Protein AF-A0A971VQZ1-F1 (afdb_monomer)

Solvent-accessible surface area (backbone atoms only — not comparable to full-atom values): 7322 Å² total; per-residue (Å²): 110,73,76,65,66,72,65,72,57,89,87,52,86,80,40,71,66,57,53,44,54,53,52,49,54,54,52,55,57,58,58,52,51,50,48,54,56,60,73,46,62,82,68,66,54,87,76,53,69,84,76,47,58,71,64,60,61,51,51,53,57,46,52,52,50,53,51,41,52,53,29,54,73,74,67,37,62,69,59,42,56,52,52,56,47,52,58,46,61,77,43,37,68,57,38,71,75,32,64,69,51,27,54,48,52,49,55,54,50,53,53,51,52,50,53,50,52,53,55,50,46,72,67,77,106

Structure (mmCIF, N/CA/C/O backbone):
data_AF-A0A971VQZ1-F1
#
_entry.id   AF-A0A971VQZ1-F1
#
loop_
_atom_site.group_PDB
_atom_site.id
_atom_site.type_symbol
_atom_site.label_atom_id
_atom_site.label_alt_id
_atom_site.label_comp_id
_atom_site.label_asym_id
_atom_site.label_entity_id
_atom_site.label_seq_id
_atom_site.pdbx_PDB_ins_code
_atom_site.Cartn_x
_atom_site.Cartn_y
_atom_site.Cartn_z
_atom_site.occupancy
_atom_site.B_iso_or_equiv
_atom_site.auth_seq_id
_atom_site.auth_comp_id
_atom_site.auth_asym_id
_atom_site.auth_atom_id
_atom_site.pdbx_PDB_model_num
ATOM 1 N N . MET A 1 1 ? -11.308 -9.093 17.897 1.00 47.34 1 MET A N 1
ATOM 2 C CA . MET A 1 1 ? -11.505 -8.133 16.784 1.00 47.34 1 MET A CA 1
ATOM 3 C C . MET A 1 1 ? -12.297 -8.748 15.629 1.00 47.34 1 MET A C 1
ATOM 5 O O . MET A 1 1 ? -13.397 -8.280 15.396 1.00 47.34 1 MET A O 1
ATOM 9 N N . LEU A 1 2 ? -11.843 -9.840 14.991 1.00 46.12 2 LEU A N 1
ATOM 10 C CA . LEU A 1 2 ? -12.616 -10.596 13.974 1.00 46.12 2 LEU A CA 1
ATOM 11 C C . LEU A 1 2 ? -14.009 -11.055 14.458 1.00 46.12 2 LEU A C 1
ATOM 13 O O . LEU A 1 2 ? -14.996 -10.905 13.749 1.00 46.12 2 LEU A O 1
ATOM 17 N N . PHE A 1 3 ? -14.108 -11.515 15.709 1.00 40.28 3 PHE A N 1
ATOM 18 C CA . PHE A 1 3 ? -15.373 -11.959 16.315 1.00 40.28 3 PHE A CA 1
ATOM 19 C C . PHE A 1 3 ? -16.396 -10.827 16.539 1.00 40.28 3 PHE A C 1
ATOM 21 O O . PHE A 1 3 ? -17.587 -11.072 16.670 1.00 40.28 3 PHE A O 1
ATOM 28 N N . GLN A 1 4 ? -15.939 -9.572 16.558 1.00 51.53 4 GLN A N 1
ATOM 29 C CA . GLN A 1 4 ? -16.796 -8.396 16.732 1.00 51.53 4 GLN A CA 1
ATOM 30 C C . GLN A 1 4 ? -17.337 -7.884 15.386 1.00 51.53 4 GLN A C 1
ATOM 32 O O . GLN A 1 4 ? -18.346 -7.194 15.358 1.00 51.53 4 GLN A O 1
ATOM 37 N N .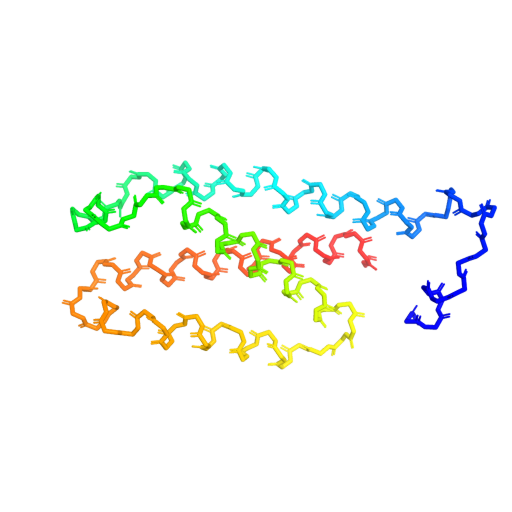 ILE A 1 5 ? -16.688 -8.266 14.278 1.00 52.62 5 ILE A N 1
ATOM 38 C CA . ILE A 1 5 ? -17.082 -7.936 12.900 1.00 52.62 5 ILE A CA 1
ATOM 39 C C . ILE A 1 5 ? -18.210 -8.864 12.412 1.00 52.62 5 ILE A C 1
ATOM 41 O O . ILE A 1 5 ? -19.053 -8.435 11.634 1.00 52.62 5 ILE A O 1
ATOM 45 N N . LEU A 1 6 ? -18.261 -10.114 12.892 1.00 51.94 6 LEU A N 1
ATOM 46 C CA . LEU A 1 6 ? -19.298 -11.088 12.514 1.00 51.94 6 LEU A CA 1
ATOM 47 C C . LEU A 1 6 ? -20.651 -10.869 13.215 1.00 51.94 6 LEU A C 1
ATOM 49 O O . LEU A 1 6 ? -21.670 -11.328 12.710 1.00 51.94 6 LEU A O 1
ATOM 53 N N . ASN A 1 7 ? -20.693 -10.132 14.331 1.00 47.78 7 ASN A N 1
ATOM 54 C CA . ASN A 1 7 ? -21.940 -9.748 15.004 1.00 47.78 7 ASN A CA 1
ATOM 55 C C . ASN A 1 7 ? -22.574 -8.520 14.328 1.00 47.78 7 ASN A C 1
ATOM 57 O O . ASN A 1 7 ? -22.696 -7.445 14.920 1.00 47.78 7 ASN A O 1
ATOM 61 N N . PHE A 1 8 ? -22.965 -8.683 13.064 1.00 55.88 8 PHE A N 1
ATOM 62 C CA . PHE A 1 8 ? -23.666 -7.675 12.269 1.00 55.88 8 PHE A CA 1
ATOM 63 C C . PHE A 1 8 ? -25.121 -7.539 12.758 1.00 55.88 8 PHE A C 1
ATOM 65 O O . PHE A 1 8 ? -26.068 -7.987 12.118 1.00 55.88 8 PHE A O 1
ATOM 72 N N . ASN A 1 9 ? -25.314 -6.930 13.931 1.00 47.00 9 ASN A N 1
ATOM 73 C CA . ASN A 1 9 ? -26.636 -6.461 14.334 1.00 47.00 9 ASN A CA 1
ATOM 74 C C . ASN A 1 9 ? -27.023 -5.287 13.423 1.00 47.00 9 ASN A C 1
ATOM 76 O O . ASN A 1 9 ? -26.361 -4.249 13.395 1.00 47.00 9 ASN A O 1
ATOM 80 N N . ILE A 1 10 ? -28.110 -5.475 12.672 1.00 55.59 10 ILE A N 1
ATOM 81 C CA . ILE A 1 10 ? -28.625 -4.593 11.607 1.00 55.59 10 ILE A CA 1
ATOM 82 C C . ILE A 1 10 ? -29.018 -3.188 12.129 1.00 55.59 10 ILE A C 1
ATOM 84 O O . ILE A 1 10 ? -29.258 -2.269 11.353 1.00 55.59 10 ILE A O 1
ATOM 88 N N . THR A 1 11 ? -28.982 -2.960 13.444 1.00 48.94 11 THR A N 1
ATOM 89 C CA . THR A 1 11 ? -29.215 -1.659 14.094 1.00 48.94 11 THR A CA 1
ATOM 90 C C . THR A 1 11 ? -27.940 -0.817 14.310 1.00 48.94 11 THR A C 1
ATOM 92 O O . THR A 1 11 ? -28.023 0.306 14.801 1.00 48.94 11 THR A O 1
ATOM 95 N N . GLY A 1 12 ? -26.755 -1.323 13.938 1.00 49.53 12 GLY A N 1
ATOM 96 C CA . GLY A 1 12 ? -25.435 -0.780 14.305 1.00 49.53 12 GLY A CA 1
ATOM 97 C C . GLY A 1 12 ? -24.687 0.047 13.248 1.00 49.53 12 GLY A C 1
ATOM 98 O O . GLY A 1 12 ? -23.456 0.087 13.280 1.00 49.53 12 GLY A O 1
ATOM 99 N N . VAL A 1 13 ? -25.384 0.714 12.320 1.00 54.84 13 VAL A N 1
ATOM 100 C CA . VAL A 1 13 ? -24.770 1.530 11.240 1.00 54.84 13 VAL A CA 1
ATOM 101 C C . VAL A 1 13 ? -23.855 2.656 11.778 1.00 54.84 13 VAL A C 1
ATOM 103 O O . VAL A 1 13 ? -22.955 3.108 11.076 1.00 54.84 13 VAL A O 1
ATOM 106 N N . TYR A 1 14 ? -24.000 3.041 13.052 1.00 54.91 14 TYR A N 1
ATOM 107 C CA . TYR A 1 14 ? -23.216 4.092 13.720 1.00 54.91 14 TYR A CA 1
ATOM 108 C C . TYR A 1 14 ? -22.097 3.581 14.641 1.00 54.91 14 TYR A C 1
ATOM 110 O O . TYR A 1 14 ? -21.601 4.329 15.483 1.00 54.91 14 TYR A O 1
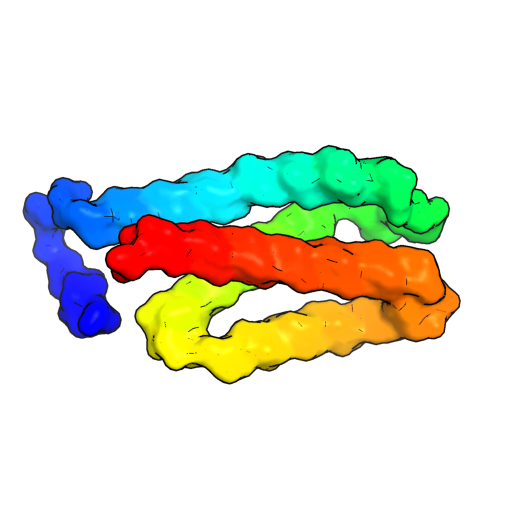ATOM 118 N N . SER A 1 15 ? -21.678 2.318 14.526 1.00 65.94 15 SER A N 1
ATOM 119 C CA . SER A 1 15 ? -20.505 1.868 15.280 1.00 65.94 15 SER A CA 1
ATOM 120 C C . SER A 1 15 ? -19.243 2.580 14.754 1.00 65.94 15 SER A C 1
ATOM 122 O O . SER A 1 15 ? -18.959 2.489 13.553 1.00 65.94 15 SER A O 1
ATOM 124 N N . PRO A 1 16 ? -18.438 3.252 15.608 1.00 68.00 16 PRO A N 1
ATOM 125 C CA . PRO A 1 16 ? -17.223 3.967 15.192 1.00 6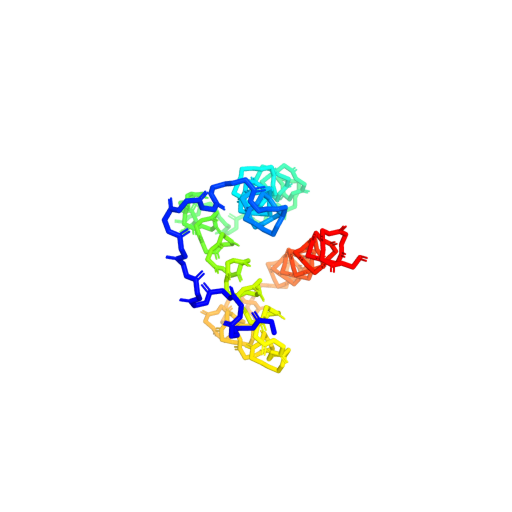8.00 16 PRO A CA 1
ATOM 126 C C . PRO A 1 16 ? -16.222 3.065 14.451 1.00 68.00 16 PRO A C 1
ATOM 128 O O . PRO A 1 16 ? -15.388 3.546 13.685 1.00 68.00 16 PRO A O 1
ATOM 131 N N . THR A 1 17 ? -16.332 1.745 14.615 1.00 68.38 17 THR A N 1
ATOM 132 C CA . THR A 1 17 ? -15.569 0.747 13.862 1.00 68.38 17 THR A CA 1
ATOM 133 C C . THR A 1 17 ? -15.925 0.726 12.372 1.00 68.38 17 THR A C 1
ATOM 135 O O . THR A 1 17 ? -15.019 0.704 11.543 1.00 68.38 17 THR A O 1
ATOM 138 N N . VAL A 1 18 ? -17.211 0.769 12.007 1.00 72.06 18 VAL A N 1
ATOM 139 C CA . VAL A 1 18 ? -17.653 0.739 10.596 1.00 72.06 18 VAL A CA 1
ATOM 140 C C . VAL A 1 18 ? -17.223 2.019 9.879 1.00 72.06 18 VAL A C 1
ATOM 142 O O . VAL A 1 18 ? -16.755 1.964 8.743 1.00 72.06 18 VAL A O 1
ATOM 145 N N . MET A 1 19 ? -17.277 3.160 10.571 1.00 69.62 19 MET A N 1
ATOM 146 C CA . MET A 1 19 ? -16.841 4.446 10.023 1.00 69.62 19 MET A CA 1
ATOM 147 C C . MET A 1 19 ? -15.334 4.469 9.725 1.00 69.62 19 MET A C 1
ATOM 149 O O . MET A 1 19 ? -14.932 4.937 8.664 1.00 69.62 19 MET A O 1
ATOM 153 N N . LYS A 1 20 ? -14.499 3.888 10.600 1.00 73.81 20 LYS A N 1
ATOM 154 C CA . LYS A 1 20 ? -13.048 3.742 10.366 1.00 73.81 20 LYS A CA 1
ATOM 155 C C . LYS A 1 20 ? -12.745 2.894 9.131 1.00 73.81 20 LYS A C 1
ATOM 157 O O . LYS A 1 20 ? -11.930 3.293 8.304 1.00 73.81 20 LYS A O 1
ATOM 162 N N . TRP A 1 21 ? -13.434 1.765 8.974 1.00 72.00 21 TRP A N 1
ATOM 163 C CA . TRP A 1 21 ? -13.305 0.905 7.796 1.00 72.00 21 TRP A CA 1
ATOM 164 C C . TRP A 1 21 ? -13.735 1.599 6.504 1.00 72.00 21 TRP A C 1
ATOM 166 O O . TRP A 1 21 ? -13.044 1.492 5.490 1.00 72.00 21 TRP A O 1
ATOM 176 N N . LEU A 1 22 ? -14.839 2.346 6.552 1.00 74.62 22 LEU A N 1
ATOM 177 C CA . LEU A 1 22 ? -15.358 3.092 5.410 1.00 74.62 22 LEU A CA 1
ATOM 178 C C . LEU A 1 22 ? -14.411 4.237 5.017 1.00 74.62 22 LEU A C 1
ATOM 180 O O . LEU A 1 22 ? -14.098 4.380 3.836 1.00 74.62 22 LEU A O 1
ATOM 184 N N . CYS A 1 23 ? -13.866 4.974 5.993 1.00 72.25 23 CYS A N 1
ATOM 185 C CA . CYS A 1 23 ? -12.819 5.978 5.774 1.00 72.25 23 CYS A CA 1
ATOM 186 C C . CYS A 1 23 ? -11.561 5.374 5.140 1.00 72.25 23 CYS A C 1
ATOM 188 O O . CYS A 1 23 ? -10.998 5.958 4.213 1.00 72.25 23 CYS A O 1
ATOM 190 N N . LEU A 1 24 ? -11.138 4.194 5.597 1.00 72.75 24 LEU A N 1
ATOM 191 C CA . LEU A 1 24 ? -9.952 3.521 5.077 1.00 72.75 24 LEU A CA 1
ATOM 192 C C . LEU A 1 24 ? -10.162 3.064 3.620 1.00 72.75 24 LEU A C 1
ATOM 194 O O . LEU A 1 24 ? -9.321 3.331 2.759 1.00 72.75 24 LEU A O 1
ATOM 198 N N . LEU A 1 25 ? -11.323 2.478 3.305 1.00 72.19 25 LEU A N 1
ATOM 199 C CA . LEU A 1 25 ? -11.714 2.128 1.932 1.00 72.19 25 LEU A CA 1
ATOM 200 C C . LEU A 1 25 ? -11.727 3.352 0.999 1.00 72.19 25 LEU A C 1
ATOM 202 O O . LEU A 1 25 ? -11.220 3.283 -0.125 1.00 72.19 25 LEU A O 1
ATOM 206 N N . LEU A 1 26 ? -12.253 4.487 1.474 1.00 69.62 26 LEU A N 1
ATOM 207 C CA . LEU A 1 26 ? -12.299 5.744 0.718 1.00 69.62 26 LEU A CA 1
ATOM 208 C C . LEU A 1 26 ? -10.890 6.310 0.461 1.00 69.62 26 LEU A C 1
ATOM 210 O O . LEU A 1 26 ? -10.596 6.766 -0.650 1.00 69.62 26 LEU A O 1
ATOM 214 N N . PHE A 1 27 ? -10.003 6.223 1.456 1.00 69.31 27 PHE A N 1
ATOM 215 C CA . PHE A 1 27 ? -8.617 6.691 1.366 1.00 69.31 27 PHE A CA 1
ATOM 216 C C . PHE A 1 27 ? -7.756 5.813 0.441 1.00 69.31 27 PHE A C 1
ATOM 218 O O . PHE A 1 27 ? -6.910 6.319 -0.298 1.00 69.31 27 PHE A O 1
ATOM 225 N N . ILE A 1 28 ? -8.001 4.501 0.398 1.00 67.56 28 ILE A N 1
ATOM 226 C CA . ILE A 1 28 ? -7.302 3.595 -0.526 1.00 67.56 28 ILE A CA 1
ATOM 227 C C . ILE A 1 28 ? -7.763 3.801 -1.973 1.00 67.56 28 ILE A C 1
ATOM 229 O O . ILE A 1 28 ? -6.947 3.720 -2.893 1.00 67.56 28 ILE A O 1
ATOM 233 N N . GLY A 1 29 ? -9.045 4.091 -2.201 1.00 60.50 29 GLY A N 1
ATOM 234 C CA . GLY A 1 29 ? -9.629 4.122 -3.542 1.00 60.50 29 GLY A CA 1
ATOM 235 C C . GLY A 1 29 ? -9.034 5.184 -4.475 1.00 60.50 29 GLY A C 1
ATOM 236 O O . GLY A 1 29 ? -8.310 4.865 -5.418 1.00 60.50 29 GLY A O 1
ATOM 237 N N . LYS A 1 30 ? -9.378 6.459 -4.263 1.00 53.44 30 LYS A N 1
ATOM 238 C CA . LYS A 1 30 ? -9.115 7.532 -5.244 1.00 53.44 30 LYS A CA 1
ATOM 239 C C . LYS A 1 30 ? -7.852 8.374 -5.010 1.00 53.44 30 LYS A C 1
ATOM 241 O O . LYS A 1 30 ? -7.168 8.632 -6.002 1.00 53.44 30 LYS A O 1
ATOM 246 N N . PRO A 1 31 ? -7.489 8.797 -3.783 1.00 54.22 31 PRO A N 1
ATOM 247 C CA . PRO A 1 31 ? -6.387 9.744 -3.622 1.00 54.22 31 PRO A CA 1
ATOM 248 C C . PRO A 1 31 ? -5.033 9.073 -3.853 1.00 54.22 31 PRO A C 1
ATOM 250 O O . PRO A 1 31 ? -4.231 9.582 -4.628 1.00 54.22 31 PRO A O 1
ATOM 253 N N . ALA A 1 32 ? -4.809 7.876 -3.309 1.00 55.34 32 ALA A N 1
ATOM 254 C CA . ALA A 1 32 ? -3.548 7.175 -3.521 1.00 55.34 32 ALA A CA 1
ATOM 255 C C . ALA A 1 32 ? -3.361 6.717 -4.986 1.00 55.34 32 ALA A C 1
ATOM 257 O O . ALA A 1 32 ? -2.243 6.756 -5.488 1.00 55.34 32 ALA A O 1
ATOM 258 N N . ASN A 1 33 ? -4.439 6.429 -5.730 1.00 55.28 33 ASN A N 1
ATOM 259 C CA . ASN A 1 33 ? -4.353 6.149 -7.171 1.00 55.28 33 ASN A CA 1
ATOM 260 C C . ASN A 1 33 ? -3.840 7.363 -7.982 1.00 55.28 33 ASN A C 1
ATOM 262 O O . ASN A 1 33 ? -3.030 7.217 -8.896 1.00 55.28 33 ASN A O 1
ATOM 266 N N . ILE A 1 34 ? -4.267 8.576 -7.612 1.00 54.47 34 ILE A N 1
ATOM 267 C CA . ILE A 1 34 ? -3.839 9.832 -8.251 1.00 54.47 34 ILE A CA 1
ATOM 268 C C . ILE A 1 34 ? -2.420 10.219 -7.811 1.00 54.47 34 ILE A C 1
ATOM 270 O O . ILE A 1 34 ? -1.647 10.716 -8.631 1.00 54.47 34 ILE A O 1
ATOM 274 N N . THR A 1 35 ? -2.055 9.963 -6.550 1.00 55.09 35 THR A N 1
ATOM 275 C CA . THR A 1 35 ? -0.702 10.214 -6.034 1.00 55.09 35 THR A CA 1
ATOM 276 C C . THR A 1 35 ? 0.330 9.369 -6.774 1.00 55.09 35 THR A C 1
ATOM 278 O O . THR A 1 35 ? 1.312 9.926 -7.249 1.00 55.09 35 THR A O 1
ATOM 281 N N . PHE A 1 36 ? 0.088 8.072 -6.989 1.00 58.72 36 PHE A N 1
ATOM 282 C CA . PHE A 1 36 ? 0.999 7.243 -7.791 1.00 58.72 36 PHE A CA 1
ATOM 283 C C . PHE A 1 36 ? 1.071 7.700 -9.250 1.00 58.72 36 PHE A C 1
ATOM 285 O O . PHE A 1 36 ? 2.161 7.815 -9.805 1.00 58.72 36 PHE A O 1
ATOM 292 N N . ALA A 1 37 ? -0.063 8.045 -9.860 1.00 56.28 37 ALA A N 1
ATOM 293 C CA . ALA A 1 37 ? -0.082 8.522 -11.239 1.00 56.28 37 ALA A CA 1
ATOM 294 C C . ALA A 1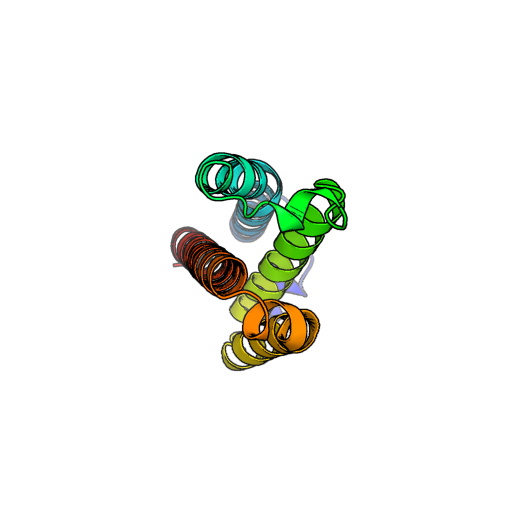 37 ? 0.680 9.849 -11.431 1.00 56.28 37 ALA A C 1
ATOM 296 O O . ALA A 1 37 ? 1.362 10.012 -12.439 1.00 56.28 37 ALA A O 1
ATOM 297 N N . LYS A 1 38 ? 0.592 10.792 -10.479 1.00 52.81 38 LYS A N 1
ATOM 298 C CA . LYS A 1 38 ? 1.266 12.103 -10.566 1.00 52.81 38 LYS A CA 1
ATOM 299 C C . LYS A 1 38 ? 2.728 12.069 -10.128 1.00 52.81 38 LYS A C 1
ATOM 301 O O . LYS A 1 38 ? 3.560 12.704 -10.767 1.00 52.81 38 LYS A O 1
ATOM 306 N N . LEU A 1 39 ? 3.047 11.344 -9.059 1.00 55.91 39 LEU A N 1
ATOM 307 C CA . LEU A 1 39 ? 4.388 11.321 -8.465 1.00 55.91 39 LEU A CA 1
ATOM 308 C C . LEU A 1 39 ? 5.384 10.567 -9.359 1.00 55.91 39 LEU A C 1
ATOM 310 O O . LEU A 1 39 ? 6.557 10.922 -9.426 1.00 55.91 39 LEU A O 1
ATOM 314 N N . PHE A 1 40 ? 4.884 9.607 -10.140 1.00 55.88 40 PHE A N 1
ATOM 315 C CA . PHE A 1 40 ? 5.687 8.783 -11.038 1.00 55.88 40 PHE A CA 1
ATOM 316 C C . PHE A 1 40 ? 5.520 9.118 -12.530 1.00 55.88 40 PHE A C 1
ATOM 318 O O . PHE A 1 40 ? 6.105 8.445 -13.373 1.00 55.88 40 PHE A O 1
ATOM 325 N N . ALA A 1 41 ? 4.785 10.179 -12.888 1.00 56.16 41 ALA A N 1
ATOM 326 C CA . ALA A 1 41 ? 4.704 10.658 -14.274 1.00 56.16 41 ALA A CA 1
ATOM 327 C C . ALA A 1 41 ? 6.050 11.186 -14.814 1.00 56.16 41 ALA A C 1
ATOM 329 O O . ALA A 1 41 ? 6.231 11.265 -16.023 1.00 56.16 41 ALA A O 1
ATOM 330 N N . ARG A 1 42 ? 6.991 11.541 -13.927 1.00 49.62 42 ARG A N 1
ATOM 331 C CA . ARG A 1 42 ? 8.268 12.187 -14.278 1.00 49.62 42 ARG A CA 1
ATOM 332 C C . ARG A 1 42 ? 9.415 11.216 -14.598 1.00 49.62 42 ARG A C 1
ATOM 334 O O . ARG A 1 42 ? 10.418 11.658 -15.132 1.00 49.62 42 ARG A O 1
ATOM 341 N N . HIS A 1 43 ? 9.258 9.929 -14.274 1.00 54.97 43 HIS A N 1
ATOM 342 C CA . HIS A 1 43 ? 10.269 8.874 -14.461 1.00 54.97 43 HIS A CA 1
ATOM 343 C C . HIS A 1 43 ? 9.689 7.661 -15.204 1.00 54.97 43 HIS A C 1
ATOM 345 O O . HIS A 1 43 ? 10.076 6.529 -14.937 1.00 54.97 43 HIS A O 1
ATOM 351 N N . LYS A 1 44 ? 8.692 7.862 -16.077 1.00 55.75 44 LYS A N 1
ATOM 352 C CA . LYS A 1 44 ? 8.159 6.763 -16.890 1.00 55.75 44 LYS A CA 1
ATOM 353 C C . LYS A 1 44 ? 9.228 6.341 -17.912 1.00 55.75 44 LYS A C 1
ATOM 355 O O . LYS A 1 44 ? 9.547 7.164 -18.769 1.00 55.75 44 LYS A O 1
ATOM 360 N N . PRO A 1 45 ? 9.759 5.106 -17.861 1.00 53.31 45 PRO A N 1
ATOM 361 C CA . PRO A 1 45 ? 10.647 4.620 -18.909 1.00 53.31 45 PRO A CA 1
ATOM 362 C C . PRO A 1 45 ? 9.869 4.477 -20.225 1.00 53.31 45 PRO A C 1
ATOM 364 O O . PRO A 1 45 ? 8.680 4.138 -20.229 1.00 53.31 45 PRO A O 1
ATOM 367 N N . VAL A 1 46 ? 10.551 4.732 -21.344 1.00 50.81 46 VAL A N 1
ATOM 368 C CA . VAL A 1 46 ? 9.992 4.798 -22.712 1.00 50.81 46 VAL A CA 1
ATOM 369 C C . VAL A 1 46 ? 9.288 3.493 -23.135 1.00 50.81 46 VAL A C 1
ATOM 371 O O . VAL A 1 46 ? 8.373 3.520 -23.952 1.00 50.81 46 VAL A O 1
ATOM 374 N N . TYR A 1 47 ? 9.619 2.355 -22.517 1.00 47.66 47 TYR A N 1
ATOM 375 C CA . TYR A 1 47 ? 8.971 1.060 -22.775 1.00 47.66 47 TYR A CA 1
ATOM 376 C C . TYR A 1 47 ? 7.550 0.933 -22.176 1.00 47.66 47 TYR A C 1
ATOM 378 O O . TYR A 1 47 ? 6.774 0.056 -22.556 1.00 47.66 47 TYR A O 1
ATOM 386 N N . GLY A 1 48 ? 7.170 1.816 -21.244 1.00 48.84 48 GLY A N 1
ATOM 387 C CA . GLY A 1 48 ? 5.911 1.734 -20.495 1.00 48.84 48 GLY A CA 1
ATOM 388 C C . GLY A 1 48 ? 4.647 2.173 -21.248 1.00 48.84 48 GLY A C 1
ATOM 389 O O . GL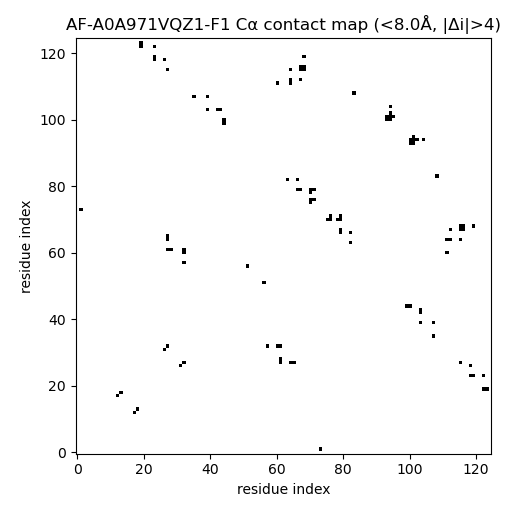Y A 1 48 ? 3.544 1.950 -20.739 1.00 48.84 48 GLY A O 1
ATOM 390 N N . GLU A 1 49 ? 4.760 2.792 -22.426 1.00 45.81 49 GLU A N 1
ATOM 391 C CA . GLU A 1 49 ? 3.592 3.253 -23.199 1.00 45.81 49 GLU A CA 1
ATOM 392 C C . GLU A 1 49 ? 2.953 2.161 -24.065 1.00 45.81 49 GLU A C 1
ATOM 394 O O . GLU A 1 49 ? 1.752 2.227 -24.321 1.00 45.81 49 GLU A O 1
ATOM 399 N N . VAL A 1 50 ? 3.711 1.136 -24.472 1.00 44.19 50 VAL A N 1
ATOM 400 C CA . VAL A 1 50 ? 3.236 0.158 -25.469 1.00 44.19 50 VAL A CA 1
ATOM 401 C C . VAL A 1 50 ? 2.410 -0.974 -24.838 1.00 44.19 50 VAL A C 1
ATOM 403 O O . VAL A 1 50 ? 1.472 -1.461 -25.461 1.00 44.19 50 VAL A O 1
ATOM 406 N N . GLU A 1 51 ? 2.668 -1.343 -23.576 1.00 48.75 51 GLU A N 1
ATOM 407 C CA . GLU A 1 51 ? 1.895 -2.387 -22.869 1.00 48.75 51 GLU A CA 1
ATOM 408 C C . GLU A 1 51 ? 0.994 -1.866 -21.739 1.00 48.75 51 GLU A C 1
ATOM 410 O O . GLU A 1 51 ? 0.028 -2.532 -21.349 1.00 48.75 51 GLU A O 1
ATOM 415 N N . SER A 1 52 ? 1.260 -0.676 -21.184 1.00 48.66 52 SER A N 1
ATOM 416 C CA . SER A 1 52 ? 0.446 -0.157 -20.084 1.00 48.66 52 SER A CA 1
ATOM 417 C C . SER A 1 52 ? -0.717 0.678 -20.611 1.00 48.66 52 SER A C 1
ATOM 419 O O . SER A 1 52 ? -0.669 1.898 -20.754 1.00 48.66 52 SER A O 1
ATOM 421 N N . ASN A 1 53 ? -1.857 0.022 -20.819 1.00 53.69 53 ASN A N 1
ATOM 422 C CA . ASN A 1 53 ? -3.111 0.749 -20.697 1.00 53.69 53 ASN A CA 1
ATOM 423 C C . ASN A 1 53 ? -3.114 1.308 -19.261 1.00 53.69 53 ASN A C 1
ATOM 425 O O . ASN A 1 53 ? -3.196 0.526 -18.313 1.00 53.69 53 ASN A O 1
ATOM 429 N N . ASN A 1 54 ? -2.939 2.626 -19.073 1.00 56.56 54 ASN A N 1
ATOM 430 C CA . ASN A 1 54 ? -2.761 3.280 -17.756 1.00 56.56 54 ASN A CA 1
ATOM 431 C C . ASN A 1 54 ? -3.803 2.820 -16.704 1.00 56.56 54 ASN A C 1
ATOM 433 O O . ASN A 1 54 ? -3.565 2.886 -15.499 1.00 56.56 54 ASN A O 1
ATOM 437 N N . ARG A 1 55 ? -4.956 2.314 -17.162 1.00 60.75 55 ARG A N 1
ATOM 438 C CA . ARG A 1 55 ? -6.019 1.707 -16.352 1.00 60.75 55 ARG A CA 1
ATOM 439 C C . ARG A 1 55 ? -5.606 0.393 -15.670 1.00 60.75 55 ARG A C 1
ATOM 441 O O . ARG A 1 55 ? -5.976 0.180 -14.523 1.00 60.75 55 ARG A O 1
ATOM 448 N N . THR A 1 56 ? -4.823 -0.468 -16.320 1.00 65.44 56 THR A N 1
ATOM 449 C CA . TH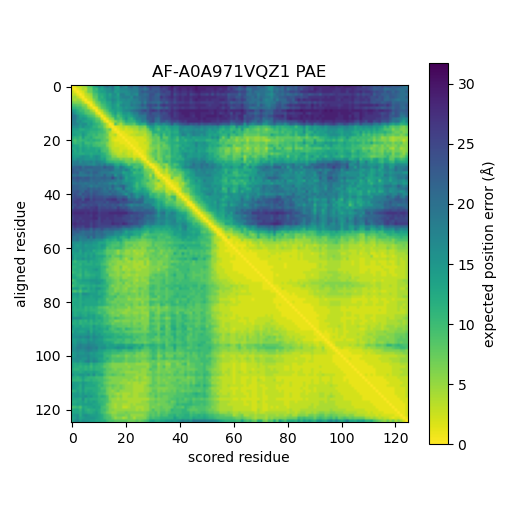R A 1 56 ? -4.445 -1.795 -15.798 1.00 65.44 56 THR A CA 1
ATOM 450 C C . THR A 1 56 ? -3.500 -1.685 -14.601 1.00 65.44 56 THR A C 1
ATOM 452 O O . THR A 1 56 ? -3.711 -2.347 -13.587 1.00 65.44 56 THR A O 1
ATOM 455 N N . GLY A 1 57 ? -2.499 -0.798 -14.667 1.00 66.38 57 GLY A N 1
ATOM 456 C CA . GLY A 1 57 ? -1.573 -0.559 -13.551 1.00 66.38 57 GLY A CA 1
ATOM 457 C C . GLY A 1 57 ? -2.265 0.025 -12.313 1.00 66.38 57 GLY A C 1
ATOM 458 O O . GLY A 1 57 ? -2.017 -0.424 -11.194 1.00 66.38 57 GLY A O 1
ATOM 459 N N . ALA A 1 58 ? -3.193 0.964 -12.522 1.00 67.31 58 ALA A N 1
ATOM 460 C CA . ALA A 1 58 ? -4.015 1.546 -11.462 1.00 67.31 58 ALA A CA 1
ATOM 461 C C . ALA A 1 58 ? -4.877 0.489 -10.747 1.00 67.31 58 ALA A C 1
ATOM 463 O O . ALA A 1 58 ? -4.915 0.444 -9.515 1.00 67.31 58 ALA A O 1
ATOM 464 N N . THR A 1 59 ? -5.524 -0.401 -11.506 1.00 71.25 59 THR A N 1
ATOM 465 C CA . THR A 1 59 ? -6.351 -1.481 -10.946 1.00 71.25 59 THR A CA 1
ATOM 466 C C . THR A 1 59 ? -5.522 -2.481 -10.139 1.00 71.25 59 THR A C 1
ATOM 468 O O . THR A 1 59 ? -5.923 -2.838 -9.032 1.00 71.25 59 THR A O 1
ATOM 471 N N . ILE A 1 60 ? -4.341 -2.879 -10.632 1.00 80.44 60 ILE A N 1
ATOM 472 C CA . ILE A 1 60 ? -3.426 -3.770 -9.893 1.00 80.44 60 ILE A CA 1
ATOM 473 C C . ILE A 1 60 ? -3.030 -3.138 -8.553 1.00 80.44 60 ILE A C 1
ATOM 475 O O . ILE A 1 60 ? -3.091 -3.796 -7.516 1.00 80.44 60 ILE A O 1
ATOM 479 N N . GLY A 1 61 ? -2.689 -1.846 -8.553 1.00 76.56 61 GLY A N 1
ATOM 480 C CA . GLY A 1 61 ? -2.329 -1.135 -7.328 1.00 76.56 61 GLY A CA 1
ATOM 481 C C . GLY A 1 61 ? -3.482 -1.015 -6.326 1.00 76.56 61 GLY A C 1
ATOM 482 O O . GLY A 1 61 ? -3.241 -1.009 -5.122 1.00 76.56 61 GLY A O 1
ATOM 483 N N . ILE A 1 62 ? -4.738 -0.907 -6.775 1.00 80.50 62 ILE A N 1
ATOM 484 C CA . ILE A 1 62 ? -5.912 -0.925 -5.879 1.00 80.50 62 ILE A CA 1
ATOM 485 C C . ILE A 1 62 ? -6.083 -2.312 -5.248 1.00 80.50 62 ILE A C 1
ATOM 487 O O . ILE A 1 62 ? -6.261 -2.404 -4.034 1.00 80.50 62 ILE A O 1
ATOM 491 N N . LEU A 1 63 ? -5.985 -3.379 -6.048 1.00 82.56 63 LEU A N 1
ATOM 492 C CA . LEU A 1 63 ? -6.119 -4.757 -5.565 1.00 82.56 63 LEU A CA 1
ATOM 493 C C . LEU A 1 63 ? -5.056 -5.103 -4.520 1.00 82.56 63 LEU A C 1
ATOM 495 O O . LEU A 1 63 ? -5.389 -5.636 -3.466 1.00 82.56 63 LEU A O 1
ATOM 499 N N . GLU A 1 64 ? -3.798 -4.742 -4.763 1.00 85.25 64 GLU A N 1
ATOM 500 C CA . GLU A 1 64 ? -2.708 -4.965 -3.809 1.00 85.25 64 GLU A CA 1
ATOM 501 C C . GLU A 1 64 ? -2.998 -4.312 -2.451 1.00 85.25 64 GLU A C 1
ATOM 503 O O . GLU A 1 64 ? -2.892 -4.962 -1.413 1.00 85.25 64 GLU A O 1
ATOM 508 N N . ARG A 1 65 ? -3.435 -3.049 -2.446 1.00 85.94 65 ARG A N 1
ATOM 509 C CA . ARG A 1 65 ? -3.721 -2.307 -1.209 1.00 85.94 65 ARG A CA 1
ATOM 510 C C . ARG A 1 65 ? -4.923 -2.871 -0.456 1.00 85.94 65 ARG A C 1
ATOM 512 O O . ARG A 1 65 ? -4.881 -2.958 0.769 1.00 85.94 65 ARG A O 1
ATOM 519 N N . LEU A 1 66 ? -5.957 -3.320 -1.173 1.00 85.00 66 LEU A N 1
ATOM 520 C CA . LEU A 1 66 ? -7.085 -4.037 -0.570 1.00 85.00 66 LEU A CA 1
ATOM 521 C C . LEU A 1 66 ? -6.626 -5.332 0.110 1.00 85.00 66 LEU A C 1
ATOM 523 O O . LEU A 1 66 ? -7.030 -5.603 1.243 1.00 85.00 66 LEU A O 1
ATOM 527 N N . ILE A 1 67 ? -5.755 -6.104 -0.542 1.00 86.50 67 ILE A N 1
ATOM 528 C CA . ILE A 1 67 ? -5.221 -7.347 0.024 1.00 86.50 67 ILE A CA 1
ATOM 529 C C . ILE A 1 67 ? -4.350 -7.053 1.254 1.00 86.50 67 ILE A C 1
ATOM 531 O O . ILE A 1 67 ? -4.534 -7.693 2.289 1.00 86.50 67 ILE A O 1
ATOM 535 N N . ILE A 1 68 ? -3.463 -6.052 1.183 1.00 88.88 68 ILE A N 1
ATOM 536 C CA . ILE A 1 68 ? -2.608 -5.635 2.307 1.00 88.88 68 ILE A CA 1
ATOM 537 C C . ILE A 1 68 ? -3.456 -5.307 3.534 1.00 88.88 68 ILE A C 1
ATOM 539 O O . ILE A 1 68 ? -3.226 -5.853 4.611 1.00 88.88 68 ILE A O 1
ATOM 543 N N . VAL A 1 69 ? -4.467 -4.457 3.373 1.00 84.62 69 VAL A N 1
ATOM 544 C CA . VAL A 1 69 ? -5.321 -4.032 4.488 1.00 84.62 69 VAL A CA 1
ATOM 545 C C . VAL A 1 69 ? -6.169 -5.173 5.028 1.00 84.62 69 VAL A C 1
ATOM 547 O O . VAL A 1 69 ? -6.319 -5.301 6.246 1.00 84.62 69 VAL A O 1
ATOM 550 N N . THR A 1 70 ? -6.661 -6.050 4.154 1.00 85.12 70 THR A N 1
ATOM 551 C CA . THR A 1 70 ? -7.372 -7.264 4.571 1.00 85.12 70 THR A CA 1
ATOM 552 C C . THR A 1 70 ? -6.472 -8.136 5.450 1.00 85.12 70 THR A C 1
ATOM 554 O O . THR A 1 70 ? -6.870 -8.525 6.549 1.00 85.12 70 THR A O 1
ATOM 557 N N . PHE A 1 71 ? -5.227 -8.373 5.027 1.00 88.19 71 PHE A N 1
ATOM 558 C CA . PHE A 1 71 ? -4.252 -9.164 5.779 1.00 88.19 71 PHE A CA 1
ATOM 559 C C . PHE A 1 71 ? -3.781 -8.505 7.079 1.00 88.19 71 PHE A C 1
ATOM 561 O O . PHE A 1 71 ? -3.667 -9.191 8.098 1.00 88.19 71 PHE A O 1
ATOM 568 N N . MET A 1 72 ? -3.600 -7.182 7.103 1.00 86.38 72 MET A N 1
ATOM 569 C CA . MET A 1 72 ? -3.324 -6.447 8.346 1.00 86.38 72 MET A CA 1
ATOM 570 C C . MET A 1 72 ? -4.457 -6.606 9.366 1.00 86.38 72 MET A C 1
ATOM 572 O O . MET A 1 72 ? -4.210 -6.758 10.563 1.00 86.38 72 MET A O 1
ATOM 576 N N . SER A 1 73 ? -5.699 -6.647 8.894 1.00 79.81 73 SER A N 1
ATOM 577 C CA . SER A 1 73 ? -6.886 -6.720 9.752 1.00 79.81 73 SER A CA 1
ATOM 578 C C . SER A 1 73 ? -7.074 -8.079 10.413 1.00 79.81 73 SER A C 1
ATOM 580 O O . SER A 1 73 ? -7.545 -8.166 11.549 1.00 79.81 73 SER A O 1
ATOM 582 N N . ILE A 1 74 ? -6.635 -9.143 9.741 1.00 85.31 74 ILE A N 1
ATOM 583 C CA . ILE A 1 74 ? -6.554 -10.493 10.312 1.00 85.31 74 ILE A CA 1
ATOM 584 C C . ILE A 1 74 ? -5.215 -10.752 11.032 1.00 85.31 74 ILE A C 1
ATOM 586 O O . ILE A 1 74 ? -4.969 -11.873 11.469 1.00 85.31 74 ILE A O 1
ATOM 590 N N . ARG A 1 75 ? -4.358 -9.725 11.173 1.00 85.31 75 ARG A N 1
ATOM 591 C CA . ARG A 1 75 ? -3.008 -9.783 11.770 1.00 85.31 75 ARG A CA 1
ATOM 592 C C . ARG A 1 75 ? -2.048 -10.773 11.092 1.00 85.31 75 ARG A C 1
ATOM 594 O O . ARG A 1 75 ? -1.103 -11.247 11.716 1.00 85.31 75 ARG A O 1
ATOM 601 N N . GLN A 1 76 ? -2.258 -11.064 9.810 1.00 90.00 76 GLN A N 1
ATOM 602 C CA . GLN A 1 76 ? -1.416 -11.963 9.014 1.00 90.00 76 GLN A CA 1
ATOM 603 C C . GLN A 1 76 ? -0.411 -11.165 8.180 1.00 90.00 76 GLN A C 1
ATOM 605 O O . GLN A 1 76 ? -0.513 -11.076 6.958 1.00 90.00 76 GLN A O 1
ATOM 610 N N . TYR A 1 77 ? 0.584 -10.571 8.838 1.00 89.31 77 TYR A N 1
ATOM 611 C CA . TYR A 1 77 ? 1.569 -9.725 8.154 1.00 89.31 77 TYR A CA 1
ATOM 612 C C . TYR A 1 77 ? 2.454 -10.508 7.172 1.00 89.31 77 TYR A C 1
ATOM 614 O O . TYR A 1 77 ? 2.833 -9.973 6.134 1.00 89.31 77 TYR A O 1
ATOM 622 N N . SER A 1 78 ? 2.716 -11.794 7.426 1.00 91.62 78 SER A N 1
ATOM 623 C CA . SER A 1 78 ? 3.495 -12.646 6.514 1.00 91.62 78 SER A CA 1
ATOM 624 C C . SER A 1 78 ? 2.823 -12.827 5.148 1.00 91.62 78 SER A C 1
ATOM 626 O O . SER A 1 78 ? 3.506 -12.896 4.127 1.00 91.62 78 SER A O 1
ATOM 628 N N . ALA A 1 79 ? 1.487 -12.836 5.102 1.00 91.44 79 ALA A N 1
ATOM 629 C CA . ALA A 1 79 ? 0.736 -12.975 3.856 1.00 91.44 79 ALA A CA 1
ATOM 630 C C . ALA A 1 79 ? 0.897 -11.751 2.933 1.00 91.44 79 ALA A C 1
ATOM 632 O O . ALA A 1 79 ? 0.821 -11.882 1.713 1.00 91.44 79 ALA A O 1
ATOM 633 N N . ILE A 1 80 ? 1.207 -10.575 3.491 1.00 91.31 80 ILE A N 1
ATOM 634 C CA . ILE A 1 80 ? 1.540 -9.373 2.713 1.00 91.31 80 ILE A CA 1
ATOM 635 C C . ILE A 1 80 ? 2.818 -9.609 1.898 1.00 91.31 80 ILE A C 1
ATOM 637 O O . ILE A 1 80 ? 2.847 -9.327 0.703 1.00 91.31 80 ILE A O 1
ATOM 641 N N . GLY A 1 81 ? 3.849 -10.202 2.511 1.00 91.88 81 GLY A N 1
ATOM 642 C CA . GLY A 1 81 ? 5.104 -10.534 1.830 1.00 91.88 81 GLY A CA 1
ATOM 643 C C . GLY A 1 81 ? 4.918 -11.504 0.657 1.00 91.88 81 GLY A C 1
ATOM 644 O O . GLY A 1 81 ? 5.562 -11.342 -0.381 1.00 91.88 81 GLY A O 1
ATOM 645 N N . LEU A 1 82 ? 3.981 -12.454 0.773 1.00 93.06 82 LEU A N 1
ATOM 646 C CA . LEU A 1 82 ? 3.635 -13.375 -0.317 1.00 93.06 82 LEU A CA 1
ATOM 647 C C . LEU A 1 82 ? 3.014 -12.645 -1.512 1.00 93.06 82 LEU A C 1
ATOM 649 O O . LEU A 1 82 ? 3.365 -12.931 -2.653 1.00 93.06 82 LEU A O 1
ATOM 653 N N . VAL A 1 83 ? 2.139 -11.670 -1.266 1.00 91.12 83 VAL A N 1
ATOM 654 C CA . VAL A 1 83 ? 1.492 -10.878 -2.327 1.00 91.12 83 VAL A CA 1
ATOM 655 C C . VAL A 1 83 ? 2.515 -10.019 -3.066 1.00 91.12 83 VAL A C 1
ATOM 657 O O . VAL A 1 83 ? 2.520 -9.988 -4.296 1.00 91.12 83 VAL A O 1
ATOM 660 N N . LEU A 1 84 ? 3.420 -9.366 -2.330 1.00 91.19 84 LEU A N 1
ATOM 661 C CA . LEU A 1 84 ? 4.495 -8.558 -2.918 1.00 91.19 84 LEU A CA 1
ATOM 662 C C . LEU A 1 84 ? 5.471 -9.410 -3.732 1.00 91.19 84 LEU A C 1
ATOM 664 O O . LEU A 1 84 ? 5.888 -9.017 -4.825 1.00 91.19 84 LEU A O 1
ATOM 668 N N . THR A 1 85 ? 5.791 -10.600 -3.228 1.00 92.19 85 THR A N 1
ATOM 669 C CA . THR A 1 85 ? 6.608 -11.579 -3.949 1.00 92.19 85 THR A CA 1
ATOM 670 C C . THR A 1 85 ? 5.907 -12.034 -5.228 1.00 92.19 85 THR A C 1
ATOM 672 O O . THR A 1 85 ? 6.503 -11.961 -6.299 1.00 92.19 85 THR A O 1
ATOM 675 N N . ALA A 1 86 ? 4.628 -12.414 -5.159 1.00 91.19 86 ALA A N 1
ATOM 676 C CA . ALA A 1 86 ? 3.851 -12.840 -6.324 1.00 91.19 86 ALA A CA 1
ATOM 677 C C . ALA A 1 86 ? 3.781 -11.748 -7.406 1.00 91.19 86 ALA A C 1
ATOM 679 O O . ALA A 1 86 ? 4.001 -12.025 -8.587 1.00 91.19 86 ALA A O 1
ATOM 680 N N . LYS A 1 87 ? 3.558 -10.490 -7.001 1.00 86.44 87 LYS A N 1
ATOM 681 C CA . LYS A 1 87 ? 3.577 -9.325 -7.899 1.00 86.44 87 LYS A CA 1
ATOM 682 C C . LYS A 1 87 ? 4.934 -9.166 -8.600 1.00 86.44 87 LYS A C 1
ATOM 684 O O . LYS A 1 87 ? 4.983 -8.887 -9.796 1.00 86.44 87 LYS A O 1
ATOM 689 N N . SER A 1 88 ? 6.022 -9.378 -7.860 1.00 88.50 88 SER A N 1
ATOM 690 C CA . SER A 1 88 ? 7.392 -9.219 -8.361 1.00 88.50 88 SER A CA 1
ATOM 691 C C . SER A 1 88 ? 7.811 -10.366 -9.277 1.00 88.50 88 SER A C 1
ATOM 693 O O . SER A 1 88 ? 8.447 -10.117 -10.294 1.00 88.50 88 SER A O 1
ATOM 695 N N . ILE A 1 89 ? 7.378 -11.598 -8.991 1.00 90.06 89 ILE A N 1
ATOM 696 C CA . ILE A 1 89 ? 7.576 -12.760 -9.871 1.00 90.06 89 ILE A CA 1
ATOM 697 C C . ILE A 1 89 ? 6.861 -12.545 -11.210 1.00 90.06 89 ILE A C 1
ATOM 699 O O . ILE A 1 89 ? 7.460 -12.751 -12.263 1.00 90.06 89 ILE A O 1
ATOM 703 N N . ALA A 1 90 ? 5.616 -12.059 -11.190 1.00 86.50 90 ALA A N 1
ATOM 704 C CA . ALA A 1 90 ? 4.841 -11.818 -12.410 1.00 86.50 90 ALA A CA 1
ATOM 705 C C . ALA A 1 90 ? 5.483 -10.783 -13.357 1.00 86.50 90 ALA A C 1
ATOM 707 O O . ALA A 1 90 ? 5.245 -10.828 -14.561 1.00 86.50 90 ALA A O 1
ATOM 708 N N . ARG A 1 91 ? 6.299 -9.859 -12.830 1.00 82.88 91 ARG A N 1
ATOM 709 C CA . ARG A 1 91 ? 7.037 -8.850 -13.613 1.00 82.88 91 ARG A CA 1
ATOM 710 C C . ARG A 1 91 ? 8.550 -9.062 -13.638 1.00 82.88 91 ARG A C 1
ATOM 712 O O . ARG A 1 91 ? 9.269 -8.196 -14.131 1.00 82.88 91 ARG A O 1
ATOM 719 N N . TYR A 1 92 ? 9.036 -10.204 -13.154 1.00 86.19 92 TYR A N 1
ATOM 720 C CA . TYR A 1 92 ? 10.465 -10.448 -12.961 1.00 86.19 92 TYR A CA 1
ATOM 721 C C . TYR A 1 92 ? 11.275 -10.272 -14.247 1.00 86.19 92 TYR A C 1
ATOM 723 O O . TYR A 1 92 ? 12.330 -9.644 -14.222 1.00 86.19 92 TYR A O 1
ATOM 731 N N . LYS A 1 93 ? 10.750 -10.766 -15.376 1.00 83.31 93 LYS A N 1
ATOM 732 C CA . LYS A 1 93 ? 11.405 -10.657 -16.684 1.00 83.31 93 LYS A CA 1
ATOM 733 C C . LYS A 1 93 ? 11.683 -9.196 -17.062 1.00 83.31 93 LYS A C 1
ATOM 735 O O . LYS A 1 93 ? 12.820 -8.845 -17.336 1.00 83.31 93 LYS A O 1
ATOM 740 N N . MET A 1 94 ? 10.675 -8.331 -16.950 1.00 78.38 94 MET A N 1
ATOM 741 C CA . MET A 1 94 ? 10.790 -6.898 -17.255 1.00 78.38 94 MET A CA 1
ATOM 742 C C . MET A 1 94 ? 11.695 -6.158 -16.261 1.00 78.38 94 MET A C 1
ATOM 744 O O . MET A 1 94 ? 12.468 -5.298 -16.658 1.00 78.38 94 MET A O 1
ATOM 748 N N . ILE A 1 95 ? 11.619 -6.504 -14.971 1.00 84.25 95 ILE A N 1
ATOM 749 C CA . ILE A 1 95 ? 12.479 -5.931 -13.917 1.00 84.25 95 ILE A CA 1
ATOM 750 C C . ILE A 1 95 ? 13.955 -6.295 -14.143 1.00 84.25 95 ILE A C 1
ATOM 752 O O . ILE A 1 95 ? 14.841 -5.522 -13.794 1.00 84.25 95 ILE A O 1
ATOM 756 N N . SER A 1 96 ? 14.213 -7.482 -14.692 1.00 84.12 96 SER A N 1
ATOM 757 C CA . SER A 1 96 ? 15.569 -7.988 -14.927 1.00 84.12 96 SER A CA 1
ATOM 758 C C . SER A 1 96 ? 16.168 -7.480 -16.238 1.00 84.12 96 SER A C 1
ATOM 760 O O . SER A 1 96 ? 17.380 -7.304 -16.318 1.00 84.12 96 SER A O 1
ATOM 762 N N . GLU A 1 97 ? 15.338 -7.263 -17.261 1.00 86.00 97 GLU A N 1
ATOM 763 C CA . GLU A 1 97 ? 15.764 -6.796 -18.588 1.00 86.00 97 GLU A CA 1
ATOM 764 C C . GLU A 1 97 ? 15.946 -5.269 -18.648 1.00 86.00 97 GLU A C 1
ATOM 766 O O . GLU A 1 97 ? 16.823 -4.792 -19.368 1.00 86.00 97 GLU A O 1
ATOM 771 N N . ASP A 1 98 ? 15.173 -4.502 -17.870 1.00 83.81 98 ASP A N 1
ATOM 772 C CA . ASP A 1 98 ? 15.231 -3.038 -17.830 1.00 83.81 98 ASP A CA 1
ATOM 773 C C . ASP A 1 98 ? 15.460 -2.535 -16.393 1.00 83.81 98 ASP A C 1
ATOM 775 O O . ASP A 1 98 ? 14.588 -2.604 -15.519 1.00 83.81 98 ASP A O 1
ATOM 779 N N . LYS A 1 99 ? 16.661 -1.993 -16.158 1.00 83.00 99 LYS A N 1
ATOM 780 C CA . LYS A 1 99 ? 17.075 -1.464 -14.855 1.00 83.00 99 LYS A CA 1
ATOM 781 C C . LYS A 1 99 ? 16.235 -0.260 -14.419 1.00 83.00 99 LYS A C 1
ATOM 783 O O . LYS A 1 99 ? 15.872 -0.179 -13.245 1.00 83.00 99 LYS A O 1
ATOM 788 N N . GLU A 1 100 ? 15.905 0.653 -15.332 1.00 80.44 100 GLU A N 1
ATOM 789 C CA . GLU A 1 100 ? 15.101 1.839 -15.007 1.00 80.44 100 GLU A CA 1
ATOM 790 C C . GLU A 1 100 ? 13.673 1.432 -14.633 1.00 80.44 100 GLU A C 1
ATOM 792 O O . GLU A 1 100 ? 13.102 1.932 -13.658 1.00 80.44 100 GLU A O 1
ATOM 797 N N . PHE A 1 101 ? 13.112 0.456 -15.351 1.00 79.12 101 PHE A N 1
ATOM 798 C CA . PHE A 1 101 ? 11.822 -0.131 -15.002 1.00 79.12 101 PHE A CA 1
ATOM 799 C C . PHE A 1 101 ? 11.853 -0.847 -13.648 1.00 79.12 101 PHE A C 1
ATOM 801 O O . PHE A 1 101 ? 10.910 -0.713 -12.860 1.00 79.12 101 PHE A O 1
ATOM 808 N N . GLY A 1 102 ? 12.922 -1.590 -13.357 1.00 83.75 102 GLY A N 1
ATOM 809 C CA . GLY A 1 102 ? 13.112 -2.257 -12.073 1.00 83.75 102 GLY A CA 1
ATOM 810 C C . GLY A 1 102 ? 13.131 -1.277 -10.897 1.00 83.75 102 GLY A C 1
ATOM 811 O O . GLY A 1 102 ? 12.403 -1.476 -9.919 1.00 83.75 102 GLY A O 1
ATOM 812 N N . GLU A 1 103 ? 13.890 -0.184 -11.012 1.00 83.31 103 GLU A N 1
ATOM 813 C CA . GLU A 1 103 ? 13.945 0.882 -10.002 1.00 83.31 103 GLU A CA 1
ATOM 814 C C . GLU A 1 103 ? 12.581 1.569 -9.833 1.00 83.31 103 GLU A C 1
ATOM 816 O O . GLU A 1 103 ? 12.083 1.706 -8.709 1.00 83.31 103 GLU A O 1
ATOM 821 N N . TYR A 1 104 ? 11.921 1.914 -10.942 1.00 80.12 104 TYR A N 1
ATOM 822 C CA . TYR A 1 104 ? 10.575 2.487 -10.940 1.00 80.12 104 TYR A CA 1
ATOM 823 C C . TYR A 1 104 ? 9.560 1.581 -10.226 1.00 80.12 104 TYR A C 1
ATOM 825 O O . TYR A 1 104 ? 8.794 2.027 -9.363 1.00 80.12 104 TYR A O 1
ATOM 833 N N . TYR A 1 105 ? 9.556 0.293 -10.570 1.00 83.06 105 TYR A N 1
ATOM 834 C CA . TYR A 1 105 ? 8.650 -0.700 -10.002 1.00 83.06 105 TYR A CA 1
ATOM 835 C C . TYR A 1 105 ? 8.886 -0.895 -8.499 1.00 83.06 105 TYR A C 1
ATOM 837 O O . TYR A 1 105 ? 7.919 -0.987 -7.726 1.00 83.06 105 TYR A O 1
ATOM 845 N N . LEU A 1 106 ? 10.154 -0.943 -8.081 1.00 85.81 106 LEU A N 1
ATOM 846 C CA . LEU A 1 106 ? 10.537 -1.134 -6.687 1.00 85.81 106 LEU A CA 1
ATOM 847 C C . LEU A 1 106 ? 10.092 0.053 -5.827 1.00 85.81 106 LEU A C 1
ATOM 849 O O . LEU A 1 106 ? 9.391 -0.144 -4.831 1.00 85.81 106 LEU A O 1
ATOM 853 N N . ILE A 1 107 ? 10.421 1.281 -6.243 1.00 84.25 107 ILE A N 1
ATOM 854 C CA . ILE A 1 107 ? 10.029 2.501 -5.522 1.00 84.25 107 ILE A CA 1
ATOM 855 C C . ILE A 1 107 ? 8.499 2.609 -5.466 1.00 84.25 107 ILE A C 1
ATOM 857 O O . ILE A 1 107 ? 7.933 2.852 -4.398 1.00 84.25 107 ILE A O 1
ATOM 861 N N . GLY A 1 108 ? 7.807 2.361 -6.583 1.00 81.12 108 GLY A N 1
ATOM 862 C CA . GLY A 1 108 ? 6.344 2.402 -6.632 1.00 81.12 108 GLY A CA 1
ATOM 863 C C . GLY A 1 108 ? 5.684 1.409 -5.670 1.00 81.12 108 GLY A C 1
ATOM 864 O O . GLY A 1 108 ? 4.743 1.758 -4.955 1.00 81.12 108 GLY A O 1
ATOM 865 N N . THR A 1 109 ? 6.198 0.180 -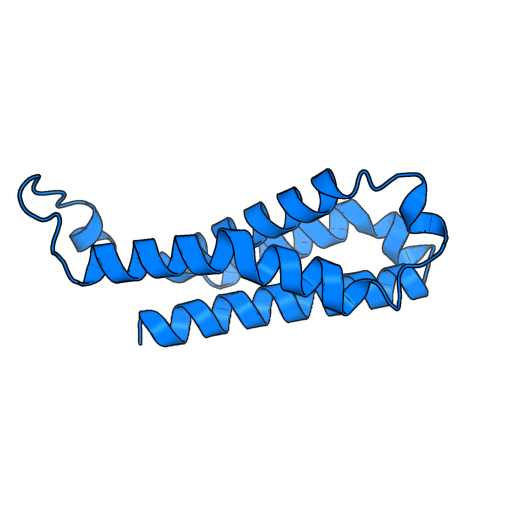5.602 1.00 86.38 109 THR A N 1
ATOM 866 C CA . THR A 1 109 ? 5.654 -0.862 -4.718 1.00 86.38 109 THR A CA 1
ATOM 867 C C . THR A 1 109 ? 5.923 -0.549 -3.245 1.00 86.38 109 THR A C 1
ATOM 869 O O . THR A 1 109 ? 4.995 -0.595 -2.437 1.00 86.38 109 THR A O 1
ATOM 872 N N . LEU A 1 110 ? 7.145 -0.142 -2.886 1.00 88.31 110 LEU A N 1
ATOM 873 C CA . LEU A 1 110 ? 7.496 0.192 -1.500 1.00 88.31 110 LEU A CA 1
ATOM 874 C C . LEU A 1 110 ? 6.688 1.378 -0.960 1.00 88.31 110 LEU A C 1
ATOM 876 O O . LEU A 1 110 ? 6.150 1.303 0.146 1.00 88.31 110 LEU A O 1
ATOM 880 N N . VAL A 1 111 ? 6.535 2.447 -1.748 1.00 84.94 111 VAL A N 1
ATOM 881 C CA . VAL A 1 111 ? 5.725 3.610 -1.350 1.00 84.94 111 VAL A CA 1
ATOM 882 C C . VAL A 1 111 ? 4.249 3.216 -1.192 1.00 84.94 111 VAL A C 1
ATOM 884 O O . VAL A 1 111 ? 3.568 3.706 -0.288 1.00 84.94 111 VAL A O 1
ATOM 887 N N . SER A 1 112 ? 3.739 2.299 -2.025 1.00 83.88 112 SER A N 1
ATOM 888 C CA . SER A 1 112 ? 2.340 1.837 -1.960 1.00 83.88 112 SER A CA 1
ATOM 889 C C . SER A 1 112 ? 2.066 1.072 -0.671 1.00 83.88 112 SER A C 1
ATOM 891 O O . SER A 1 112 ? 1.110 1.380 0.052 1.00 83.88 112 SER A O 1
ATOM 893 N N . VAL A 1 113 ? 2.954 0.138 -0.335 1.00 87.69 113 VAL A N 1
ATOM 894 C CA . VAL A 1 113 ? 2.885 -0.632 0.909 1.00 87.69 113 VAL A CA 1
ATOM 895 C C . VAL A 1 113 ? 2.986 0.297 2.112 1.00 87.69 113 VAL A C 1
ATOM 897 O O . VAL A 1 113 ? 2.122 0.244 2.987 1.00 87.69 113 VAL A O 1
ATOM 900 N N . LEU A 1 114 ? 3.975 1.196 2.124 1.00 87.75 114 LEU A N 1
ATOM 901 C CA . LEU A 1 114 ? 4.186 2.130 3.227 1.00 87.75 114 LEU A CA 1
ATOM 902 C C . LEU A 1 114 ? 2.949 3.005 3.461 1.00 87.75 114 LEU A C 1
ATOM 904 O O . LEU A 1 114 ? 2.448 3.067 4.580 1.00 87.75 114 LEU A O 1
ATOM 908 N N . SER A 1 115 ? 2.396 3.605 2.402 1.00 83.44 115 SER A N 1
ATOM 909 C CA . SER A 1 115 ? 1.193 4.442 2.516 1.00 83.44 115 SER A CA 1
ATOM 910 C C . SER A 1 115 ? -0.019 3.678 3.063 1.00 83.44 115 SER A C 1
ATOM 912 O O . SER A 1 115 ? -0.775 4.217 3.871 1.00 83.44 115 SER A O 1
ATOM 914 N N . SER A 1 116 ? -0.182 2.410 2.679 1.00 86.06 116 SER A N 1
ATOM 915 C CA . SER A 1 116 ? -1.292 1.564 3.134 1.00 86.06 116 SER A CA 1
ATOM 916 C C . SER A 1 116 ? -1.142 1.176 4.603 1.00 86.06 116 SER A C 1
ATOM 918 O O . SER A 1 116 ? -2.109 1.242 5.361 1.00 86.06 116 SER A O 1
ATOM 920 N N . VAL A 1 117 ? 0.080 0.829 5.017 1.00 87.44 117 VAL A N 1
ATOM 921 C CA . VAL A 1 117 ? 0.406 0.512 6.412 1.00 87.44 117 VAL A CA 1
ATOM 922 C C . VAL A 1 117 ? 0.193 1.736 7.301 1.00 87.44 117 VAL A C 1
ATOM 924 O O . VAL A 1 117 ? -0.485 1.633 8.322 1.00 87.44 117 VAL A O 1
ATOM 927 N N . THR A 1 118 ? 0.701 2.904 6.901 1.00 86.12 118 THR A N 1
ATOM 928 C CA . THR A 1 118 ? 0.519 4.154 7.652 1.00 86.12 118 THR A CA 1
ATOM 929 C C . THR A 1 118 ? -0.959 4.527 7.777 1.00 86.12 118 THR A C 1
ATOM 931 O O . THR A 1 118 ? -1.409 4.851 8.875 1.00 86.12 118 THR A O 1
ATOM 934 N N . ALA A 1 119 ? -1.739 4.431 6.694 1.00 84.50 119 ALA A N 1
ATOM 935 C CA . ALA A 1 119 ? -3.174 4.720 6.728 1.00 84.50 119 A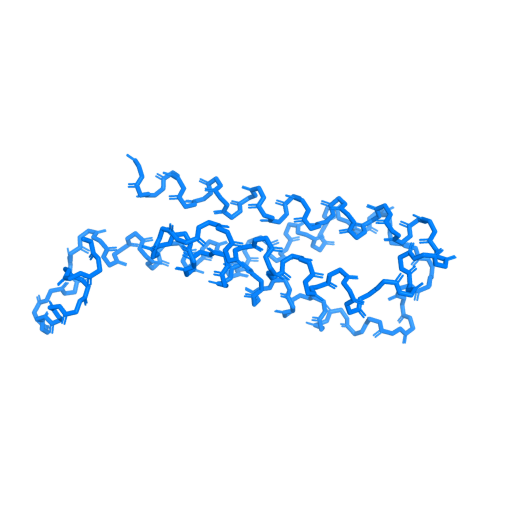LA A CA 1
ATOM 936 C C . ALA A 1 119 ? -3.940 3.784 7.679 1.00 84.50 119 ALA A C 1
ATOM 938 O O . ALA A 1 119 ? -4.824 4.230 8.410 1.00 84.50 119 ALA A O 1
ATOM 939 N N . TYR A 1 120 ? -3.585 2.496 7.699 1.00 85.06 120 TYR A N 1
ATOM 940 C CA . TYR A 1 120 ? -4.183 1.536 8.622 1.00 85.06 120 TYR A CA 1
ATOM 941 C C . TYR A 1 120 ? -3.829 1.831 10.080 1.00 85.06 120 TYR A C 1
ATOM 943 O O . TYR A 1 120 ? -4.718 1.836 10.931 1.00 85.06 120 TYR A O 1
ATOM 951 N N . LEU A 1 121 ? -2.560 2.131 10.366 1.00 84.31 121 LEU A N 1
ATOM 952 C CA . LEU A 1 121 ? -2.115 2.456 11.721 1.00 84.31 121 LEU A CA 1
ATOM 953 C C . LEU A 1 121 ? -2.820 3.700 12.276 1.00 84.31 121 LEU A C 1
ATOM 955 O O . LEU A 1 121 ? -3.317 3.638 13.390 1.00 84.31 121 LEU A O 1
ATOM 959 N N . ILE A 1 122 ? -2.943 4.778 11.495 1.00 83.00 122 ILE A N 1
ATOM 960 C CA . ILE A 1 122 ? -3.587 6.032 11.940 1.00 83.00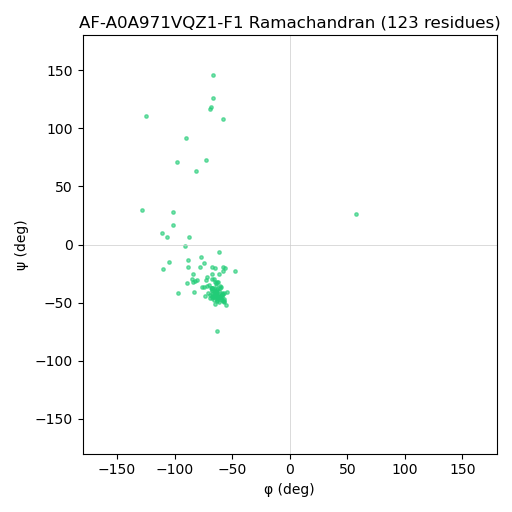 122 ILE A CA 1
ATOM 961 C C . ILE A 1 122 ? -5.070 5.843 12.307 1.00 83.00 122 ILE A C 1
ATOM 963 O O . ILE A 1 122 ? -5.596 6.553 13.158 1.00 83.00 122 ILE A O 1
ATOM 967 N N . LEU A 1 123 ? -5.778 4.928 11.639 1.00 77.88 123 LEU A N 1
ATOM 968 C CA . LEU A 1 123 ? -7.215 4.739 11.863 1.00 77.88 123 LEU A CA 1
ATOM 969 C C . LEU A 1 123 ? -7.523 3.722 12.970 1.00 77.88 123 LEU A C 1
ATOM 971 O O . LEU A 1 123 ? -8.541 3.855 13.662 1.00 77.88 123 LEU A O 1
ATOM 975 N N . PHE A 1 124 ? -6.688 2.694 13.120 1.00 75.25 124 PHE A N 1
ATOM 976 C CA . PHE A 1 124 ? -6.946 1.562 14.015 1.00 75.25 124 PHE A CA 1
ATOM 977 C C . PHE A 1 124 ? -6.136 1.570 15.313 1.00 75.25 124 PHE A C 1
ATOM 979 O O . PHE A 1 124 ? -6.510 0.830 16.225 1.00 75.25 124 PHE A O 1
ATOM 986 N N . TYR A 1 125 ? -5.087 2.386 15.402 1.00 73.75 125 TYR A N 1
ATOM 987 C CA . TYR A 1 125 ? -4.305 2.628 16.614 1.00 73.75 125 TYR A CA 1
ATOM 988 C C . TYR A 1 125 ? -4.645 4.006 17.187 1.00 73.75 125 TYR A C 1
ATOM 990 O O . TYR A 1 125 ? -4.780 4.099 18.425 1.00 73.75 125 TYR A O 1
#

Nearest PDB structures (foldseek):
  4whe-assembly1_A  TM=3.149E-01  e=9.906E+00  Escherichia coli K-12

pLDDT: mean 72.22, std 15.33, range [40.28, 93.06]

Sequence (125 aa):
MLFQILNFNITGVYSPTVMKWLCLLLFIGKPANITFAKLFARHKPVYGEVESNNRTGATIGILERLIIVTFMSIRQYSAIGLVLTAKSIARYKMISEDKEFGEYYLIGTLVSVLSSVTAYLILFY

Radius of gyration: 16.88 Å; Cα contacts (8 Å, |Δi|>4): 55; chains: 1; bounding box: 46×26×42 Å

Secondary structure (DSSP, 8-state):
-HHHHS---TT-TT-HHHHHHHHHHHHHHTHHHHHHHHHTGGG--TTHHHH--HHHHHHHHHHHHHHHHHHHHTT-HHHHHHHHHHHHHHTHHHHHH-HHHHHHHHHHHHHHHHHHHHHHHHHH-

Mean predicted aligned error: 10.6 Å

Foldseek 3Di:
DVVVVVPCPVVPPPDLVVVLVVVLLVVLQPPVLVCLVVVCVVLDPPVCPPPDPVVVVSVLLSVLLVVCLVCVVVVNNVVNVVSVVVVCVVCVVVLVVDVSVVVSVVVSVVVSNVVSVVSNVVSPD